Protein AF-A0A4Y9ZU10-F1 (afdb_monomer_lite)

pLDDT: mean 76.79, std 18.93, range [35.66, 97.81]

Secondary structure (DSSP, 8-state):
--------------HHHHHHHHHHHHHHHHHHTS--TT--HHHHHHHHHHHHHHHHTTSS-HHHHHHHHHHHHH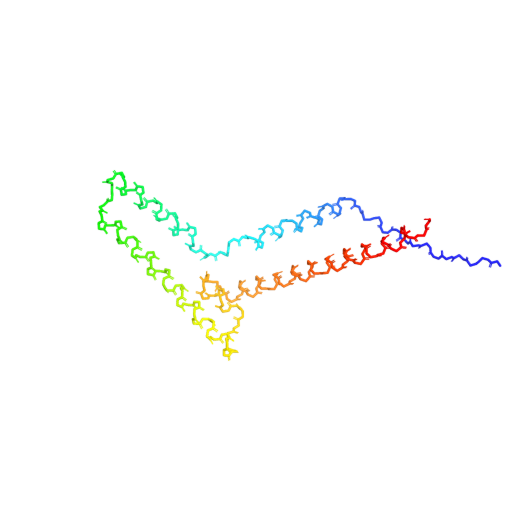HHHHHHHHHHHHHHHHHTT---HHHHHHHHH---HHHHHHHHHHHHHHHHHHHHHHHHHHHHHHHHHHHSS--

Radius of gyration: 26.53 Å; chains: 1; bounding box: 66×52×76 Å

Organism: NCBI:txid135208

Foldseek 3Di:
DDDDPDDPPPPCDPPVNVVVVVVVVVVLVVVLPDDQAQPCVVVLVVQLVVLVVCVVVVVDDPVRSVVSVVVSVVVVVVLVVLVVVQVVCVVVVNHDQLSNCCSNRVDDSVVSVVSVVSVVVVVVVVVVVVVVVVVVVVVVVVVPPPD

Sequence (147 aa):
MDNVPRQAESCVVEAEALQSAISSHHEKRASLVMFPHGDRGPERRRELRLAKEEYINGRMTHAEFYAVMDRVQAESDADHQRLLDFKAREEAGHAKPRDFFVSYYGWTEAEADEYIREGIQEYNAREANEARARTRILQNSRHTRGH

Structure (mmCIF, N/CA/C/O backbone):
data_AF-A0A4Y9ZU10-F1
#
_entry.id   AF-A0A4Y9ZU10-F1
#
loop_
_atom_site.group_PDB
_atom_site.id
_atom_site.type_symbol
_atom_site.label_atom_id
_atom_site.label_alt_id
_atom_site.label_comp_id
_atom_site.label_asym_id
_atom_site.label_entity_id
_atom_site.label_seq_id
_atom_site.pdbx_PDB_ins_code
_atom_site.Cartn_x
_atom_site.Cartn_y
_atom_site.Cartn_z
_atom_site.occupancy
_atom_site.B_iso_or_equiv
_atom_site.auth_seq_id
_atom_site.auth_comp_id
_atom_site.auth_asym_id
_atom_site.auth_atom_id
_atom_site.pdbx_PDB_model_num
ATOM 1 N N . MET A 1 1 ? 44.087 33.396 -47.981 1.00 37.59 1 MET A N 1
ATOM 2 C CA . MET A 1 1 ? 43.105 34.327 -47.407 1.00 37.59 1 MET A CA 1
ATOM 3 C C . MET A 1 1 ? 41.943 33.506 -46.887 1.00 37.59 1 MET A C 1
ATOM 5 O O . MET A 1 1 ? 41.314 32.795 -47.655 1.00 37.59 1 MET A O 1
ATOM 9 N N . ASP A 1 2 ? 41.829 33.531 -45.563 1.00 35.66 2 ASP A N 1
ATOM 10 C CA . ASP A 1 2 ? 40.628 33.459 -44.726 1.00 35.66 2 ASP A CA 1
ATOM 11 C C . ASP A 1 2 ? 39.725 32.218 -44.786 1.00 35.66 2 ASP A C 1
ATOM 13 O O . ASP A 1 2 ? 38.659 32.193 -45.391 1.00 35.66 2 ASP A O 1
ATOM 17 N N . ASN A 1 3 ? 40.139 31.210 -44.010 1.00 36.72 3 ASN A N 1
ATOM 18 C CA . ASN A 1 3 ? 39.245 30.254 -43.358 1.00 36.72 3 ASN A CA 1
ATOM 19 C C . ASN A 1 3 ? 38.658 30.924 -42.102 1.00 36.72 3 ASN A C 1
ATOM 21 O O . ASN A 1 3 ? 39.373 31.102 -41.117 1.00 36.72 3 ASN A O 1
ATOM 25 N N . VAL A 1 4 ? 37.373 31.278 -42.116 1.00 38.47 4 VAL A N 1
ATOM 26 C CA . VAL A 1 4 ? 36.636 31.679 -40.906 1.00 38.47 4 VAL A CA 1
ATOM 27 C C . VAL A 1 4 ? 35.929 30.439 -40.352 1.00 38.47 4 VAL A C 1
ATOM 29 O O . VAL A 1 4 ? 35.011 29.938 -41.005 1.00 38.47 4 VAL A O 1
ATOM 32 N N . PRO A 1 5 ? 36.302 29.903 -39.175 1.00 43.06 5 PRO A N 1
ATOM 33 C CA . PRO A 1 5 ? 35.510 28.858 -38.554 1.00 43.06 5 PRO A CA 1
ATOM 34 C C . PRO A 1 5 ? 34.252 29.470 -37.928 1.00 43.06 5 PRO A C 1
ATOM 36 O O . PRO A 1 5 ? 3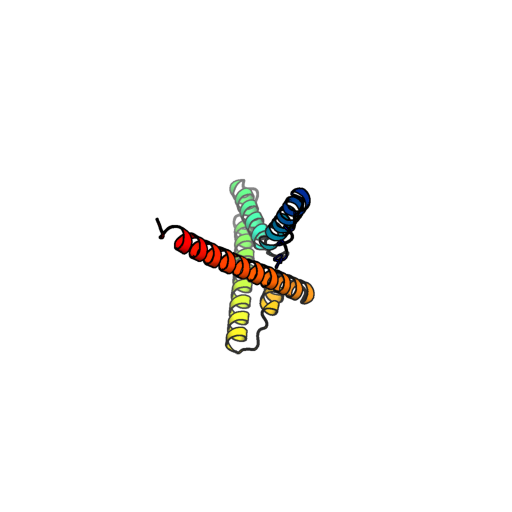4.314 30.419 -37.146 1.00 43.06 5 PRO A O 1
ATOM 39 N N . ARG A 1 6 ? 33.111 28.893 -38.319 1.00 41.62 6 ARG A N 1
ATOM 40 C CA . ARG A 1 6 ? 31.756 29.085 -37.785 1.00 41.62 6 ARG A CA 1
ATOM 41 C C . ARG A 1 6 ? 31.795 29.295 -36.268 1.00 41.62 6 ARG A C 1
ATOM 43 O O . ARG A 1 6 ? 32.173 28.388 -35.528 1.00 41.62 6 ARG A O 1
ATOM 50 N N . GLN A 1 7 ? 31.391 30.485 -35.829 1.00 41.69 7 GLN A N 1
ATOM 51 C CA . GLN A 1 7 ? 31.109 30.762 -34.426 1.00 41.69 7 GLN A CA 1
ATOM 52 C C . GLN A 1 7 ? 30.085 29.737 -33.934 1.00 41.69 7 GLN A C 1
ATOM 54 O O . GLN A 1 7 ? 29.048 29.533 -34.565 1.00 41.69 7 GLN A O 1
ATOM 59 N N . ALA A 1 8 ? 30.404 29.066 -32.830 1.00 43.56 8 ALA A N 1
ATOM 60 C CA . ALA A 1 8 ? 29.415 28.331 -32.068 1.00 43.56 8 ALA A CA 1
ATOM 61 C C . ALA A 1 8 ? 28.375 29.354 -31.605 1.00 43.56 8 ALA A C 1
ATOM 63 O O . ALA A 1 8 ? 28.675 30.196 -30.760 1.00 43.56 8 ALA A O 1
ATOM 64 N N . GLU A 1 9 ? 27.191 29.321 -32.215 1.00 42.09 9 GLU A N 1
ATOM 65 C CA . GLU A 1 9 ? 26.034 30.077 -31.753 1.00 42.09 9 GLU A CA 1
ATOM 66 C C . GLU A 1 9 ? 25.815 29.715 -30.284 1.00 42.09 9 GLU A C 1
ATOM 68 O O . GLU A 1 9 ? 25.407 28.604 -29.939 1.00 42.09 9 GLU A O 1
ATOM 73 N N . SER A 1 10 ? 26.168 30.640 -29.393 1.00 46.56 10 SER A N 1
ATOM 74 C CA . SER A 1 10 ? 25.812 30.535 -27.993 1.00 46.56 10 SER A CA 1
ATOM 75 C C . SER A 1 10 ? 24.293 30.595 -27.933 1.00 46.56 10 SER A C 1
ATOM 77 O O . SER A 1 10 ? 23.704 31.657 -28.137 1.00 46.56 10 SER A O 1
ATOM 79 N N . CYS A 1 11 ? 23.649 29.457 -27.692 1.00 43.09 11 CYS A N 1
ATOM 80 C CA . CYS A 1 11 ? 22.238 29.431 -27.351 1.00 43.09 11 CYS A CA 1
ATOM 81 C C . CYS A 1 11 ? 22.092 30.157 -26.004 1.00 43.09 11 CYS A C 1
ATOM 83 O O . CYS A 1 11 ? 22.348 29.582 -24.945 1.00 43.09 11 CYS A O 1
ATOM 85 N N . VAL A 1 12 ? 21.783 31.457 -26.054 1.00 49.62 12 VAL A N 1
ATOM 86 C CA . VAL A 1 12 ? 21.417 32.248 -24.879 1.00 49.62 12 VAL A CA 1
ATOM 87 C C . VAL A 1 12 ? 20.021 31.787 -24.497 1.00 49.62 12 VAL A C 1
ATOM 89 O O . VAL A 1 12 ? 19.022 32.289 -25.000 1.00 49.62 12 VAL A O 1
ATOM 92 N N . VAL A 1 13 ? 19.952 30.749 -23.669 1.00 53.00 13 VAL A N 1
ATOM 93 C CA . VAL A 1 13 ? 18.689 30.345 -23.062 1.00 53.00 13 VAL A CA 1
ATOM 94 C C . VAL A 1 13 ? 18.349 31.415 -22.032 1.00 53.00 13 VAL A C 1
ATOM 96 O O . VAL A 1 13 ? 19.116 31.624 -21.090 1.00 53.00 13 VAL A O 1
ATOM 99 N N . GLU A 1 14 ? 17.239 32.123 -22.235 1.00 60.91 14 GLU A N 1
ATOM 100 C CA . GLU A 1 14 ? 16.772 33.141 -21.295 1.00 60.91 14 GLU A CA 1
ATOM 101 C C . GLU A 1 14 ? 16.638 32.536 -19.893 1.00 60.91 14 GLU A C 1
ATOM 103 O O . GLU A 1 14 ? 16.089 31.445 -19.708 1.00 60.91 14 GLU A O 1
ATOM 108 N N . ALA A 1 15 ? 17.171 33.239 -18.892 1.00 58.81 15 ALA A N 1
ATOM 109 C CA . ALA A 1 15 ? 17.204 32.762 -17.511 1.00 58.81 15 ALA A CA 1
ATOM 110 C C . ALA A 1 15 ? 15.799 32.422 -16.978 1.00 58.81 15 ALA A C 1
ATOM 112 O O . ALA A 1 15 ? 15.646 31.470 -16.212 1.00 58.81 15 ALA A O 1
ATOM 113 N N . GLU A 1 16 ? 14.775 33.138 -17.448 1.00 62.66 16 GLU A N 1
ATOM 114 C CA . GLU A 1 16 ? 13.367 32.895 -17.125 1.00 62.66 16 GLU A CA 1
ATOM 115 C C . GLU A 1 16 ? 12.853 31.570 -17.710 1.00 62.66 16 GLU A C 1
ATOM 117 O O . GLU A 1 16 ? 12.155 30.824 -17.022 1.00 62.66 16 GLU A O 1
ATOM 122 N N . ALA A 1 17 ? 13.267 31.207 -18.929 1.00 62.47 17 ALA A N 1
ATOM 123 C CA . ALA A 1 17 ? 12.930 29.920 -19.538 1.00 62.47 17 ALA A CA 1
ATOM 124 C C . ALA A 1 17 ? 13.595 28.749 -18.792 1.00 62.47 17 ALA A C 1
ATOM 126 O O . ALA A 1 17 ? 12.974 27.703 -18.593 1.00 62.47 17 ALA A O 1
ATOM 127 N N . LEU A 1 18 ? 14.829 28.938 -18.308 1.00 59.22 18 LEU A N 1
ATOM 128 C CA . LEU A 1 18 ? 15.506 27.959 -17.449 1.00 59.22 18 LEU A CA 1
ATOM 129 C C . LEU A 1 18 ? 14.822 27.825 -16.087 1.00 59.22 18 LEU A C 1
ATOM 131 O O . LEU A 1 18 ? 14.585 26.706 -15.641 1.00 59.22 18 LEU A O 1
ATOM 135 N N . GLN A 1 19 ? 14.471 28.932 -15.429 1.00 59.09 19 GLN A N 1
ATOM 136 C CA . GLN A 1 19 ? 13.773 28.895 -14.141 1.00 59.09 19 GLN A CA 1
ATOM 137 C C . GLN A 1 19 ? 12.373 28.289 -14.254 1.00 59.09 19 GLN A C 1
ATOM 139 O O . GLN A 1 19 ? 12.002 27.488 -13.400 1.00 59.09 19 GLN A O 1
ATOM 144 N N . SER A 1 20 ? 11.626 28.590 -15.317 1.00 59.59 20 SER A N 1
ATOM 145 C CA . SER A 1 20 ? 10.315 27.988 -15.580 1.00 59.59 20 SER A CA 1
ATOM 146 C C . SER A 1 20 ? 10.421 26.479 -15.841 1.00 59.59 20 SER A C 1
ATOM 148 O O . SER A 1 20 ? 9.671 25.686 -15.265 1.00 59.59 20 SER A O 1
ATOM 150 N N . ALA A 1 21 ? 11.414 26.045 -16.625 1.00 59.44 21 ALA A N 1
ATOM 151 C CA . ALA A 1 21 ? 11.684 24.626 -16.848 1.00 59.44 21 ALA A CA 1
ATOM 152 C C . ALA A 1 21 ? 12.106 23.904 -15.554 1.00 59.44 21 ALA A C 1
ATOM 154 O O . ALA A 1 21 ? 11.651 22.795 -15.289 1.00 59.44 21 ALA A O 1
ATOM 155 N N . ILE A 1 22 ? 12.931 24.536 -14.714 1.00 61.16 22 ILE A N 1
ATOM 156 C CA . ILE A 1 22 ? 13.340 23.988 -13.411 1.00 61.16 22 ILE A CA 1
ATOM 157 C C . ILE A 1 22 ? 12.143 23.902 -12.454 1.00 61.16 22 ILE A C 1
ATOM 159 O O . ILE A 1 22 ? 11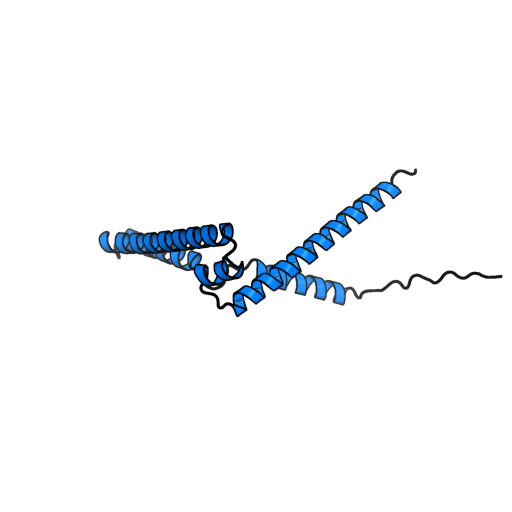.972 22.888 -11.780 1.00 61.16 22 ILE A O 1
ATOM 163 N N . SER A 1 23 ? 11.302 24.935 -12.409 1.00 57.09 23 SER A N 1
ATOM 164 C CA . SER A 1 23 ? 10.136 25.000 -11.524 1.00 57.09 23 SER A CA 1
ATOM 165 C C . SER A 1 23 ? 9.071 23.970 -11.918 1.00 57.09 23 SER A C 1
ATOM 167 O O . SER A 1 23 ? 8.661 23.167 -11.083 1.00 57.09 23 SER A O 1
ATOM 169 N N . SER A 1 24 ? 8.738 23.876 -13.209 1.00 56.44 24 SER A N 1
ATOM 170 C CA . SER A 1 24 ? 7.818 22.853 -13.730 1.00 56.44 24 SER A CA 1
ATOM 171 C C . SER A 1 24 ? 8.349 21.424 -13.554 1.00 56.44 24 SER A C 1
ATOM 173 O O . SER A 1 24 ? 7.579 20.503 -13.275 1.00 56.44 24 SER A O 1
ATOM 175 N N . HIS A 1 25 ? 9.666 21.216 -13.648 1.00 56.28 25 HIS A N 1
ATOM 176 C CA . HIS A 1 25 ? 10.286 19.919 -13.363 1.00 56.28 25 HIS A CA 1
ATOM 177 C C . HIS A 1 25 ? 10.284 19.585 -11.858 1.00 56.28 25 HIS A C 1
ATOM 179 O O . HIS A 1 25 ? 10.248 18.407 -11.495 1.00 56.28 25 HIS A O 1
ATOM 185 N N . HIS A 1 26 ? 10.306 20.588 -10.974 1.00 51.75 26 HIS A N 1
ATOM 186 C CA . HIS A 1 26 ? 10.170 20.399 -9.528 1.00 51.75 26 HIS A CA 1
ATOM 187 C C . HIS A 1 26 ? 8.727 20.108 -9.098 1.00 51.75 26 HIS A C 1
ATOM 189 O O . HIS A 1 26 ? 8.531 19.210 -8.281 1.00 51.75 26 HIS A O 1
ATOM 195 N N . GLU A 1 27 ? 7.728 20.784 -9.671 1.00 52.94 27 GLU A N 1
ATOM 196 C CA . GLU A 1 27 ? 6.309 20.484 -9.418 1.00 52.94 27 GLU A CA 1
ATOM 197 C C . GLU A 1 27 ? 5.942 19.060 -9.851 1.00 52.94 27 GLU A C 1
ATOM 199 O O . GLU A 1 27 ? 5.354 18.312 -9.071 1.00 52.94 27 GLU A O 1
ATOM 204 N N . LYS A 1 28 ? 6.382 18.628 -11.041 1.00 49.94 28 LYS A N 1
ATOM 205 C CA . LYS A 1 28 ? 6.179 17.244 -11.511 1.00 49.94 28 LYS A CA 1
ATOM 206 C C . LYS A 1 28 ? 6.911 16.199 -10.664 1.00 49.94 28 LYS A C 1
ATOM 208 O O . LYS A 1 28 ? 6.451 15.074 -10.520 1.00 49.94 28 LYS A O 1
ATOM 213 N N . ARG A 1 29 ? 8.049 16.556 -10.063 1.00 48.12 29 ARG A N 1
ATOM 214 C CA . ARG A 1 29 ? 8.754 15.672 -9.120 1.00 48.12 29 ARG A CA 1
ATOM 215 C C . ARG A 1 29 ? 8.027 15.524 -7.792 1.00 48.12 29 ARG A C 1
ATOM 217 O O . ARG A 1 29 ? 8.063 14.452 -7.196 1.00 48.12 29 ARG A O 1
ATOM 224 N N . ALA A 1 30 ? 7.385 16.590 -7.322 1.00 48.47 30 ALA A N 1
ATOM 225 C CA . ALA A 1 30 ? 6.595 16.544 -6.100 1.00 48.47 30 ALA A CA 1
ATOM 226 C C . ALA A 1 30 ? 5.365 15.632 -6.256 1.00 48.47 30 ALA A C 1
ATOM 228 O O . ALA A 1 30 ? 4.996 14.962 -5.294 1.00 48.47 30 ALA A O 1
ATOM 229 N N . SER A 1 31 ? 4.781 15.539 -7.460 1.00 48.66 31 SER A N 1
ATOM 230 C CA . SER A 1 31 ? 3.643 14.649 -7.723 1.00 48.66 31 SER A CA 1
ATOM 231 C C . SER A 1 31 ? 4.018 13.162 -7.780 1.00 48.66 31 SER A C 1
ATOM 233 O O . SER A 1 31 ? 3.226 12.334 -7.345 1.00 48.66 31 SER A O 1
ATOM 235 N N . LEU A 1 32 ? 5.225 12.800 -8.231 1.00 48.72 32 LEU A N 1
ATOM 236 C CA . LEU A 1 32 ? 5.687 11.398 -8.284 1.00 48.72 32 LEU A CA 1
ATOM 237 C C . LEU A 1 32 ? 6.067 10.806 -6.913 1.00 48.72 32 LEU A C 1
ATOM 239 O O . LEU A 1 32 ? 6.070 9.586 -6.750 1.00 48.72 32 LEU A O 1
ATOM 243 N N . VAL A 1 33 ? 6.333 11.658 -5.914 1.00 47.75 33 VAL A N 1
ATOM 244 C CA . VAL A 1 33 ? 6.529 11.274 -4.498 1.00 47.75 33 VAL A CA 1
ATOM 245 C C . VAL A 1 33 ? 5.198 11.272 -3.723 1.00 47.75 33 VAL A C 1
ATOM 247 O O . VAL A 1 33 ? 5.178 11.021 -2.517 1.00 47.75 33 VAL A O 1
ATOM 250 N N . MET A 1 34 ? 4.060 11.537 -4.377 1.00 54.66 34 MET A N 1
ATOM 251 C CA . MET A 1 34 ? 2.769 11.430 -3.704 1.00 54.66 34 MET A CA 1
ATOM 252 C C . MET A 1 34 ? 2.428 9.969 -3.441 1.00 54.66 34 MET A C 1
ATOM 254 O O . MET A 1 34 ? 2.562 9.110 -4.311 1.00 54.66 34 MET A O 1
ATOM 258 N N . PHE A 1 35 ? 1.969 9.706 -2.216 1.00 56.16 35 PHE A N 1
ATOM 259 C CA . PHE A 1 35 ? 1.319 8.452 -1.862 1.00 56.16 35 PHE A CA 1
ATOM 260 C C . PHE A 1 35 ? 0.315 8.091 -2.964 1.00 56.16 35 PHE A C 1
ATOM 262 O O . PHE A 1 35 ? -0.489 8.957 -3.329 1.00 56.16 35 PHE A O 1
ATOM 269 N N . PRO A 1 36 ? 0.365 6.862 -3.508 1.00 66.81 36 PRO A N 1
ATOM 270 C CA . PRO A 1 36 ? -0.580 6.426 -4.522 1.00 66.81 36 PRO A CA 1
ATOM 271 C C . PRO A 1 36 ? -2.003 6.740 -4.066 1.00 66.81 36 PRO A C 1
ATOM 273 O O . PRO A 1 36 ? -2.364 6.441 -2.925 1.00 66.81 36 PRO A O 1
ATOM 276 N N . HIS A 1 37 ? -2.815 7.369 -4.918 1.00 64.38 37 HIS A N 1
ATOM 277 C CA . HIS A 1 37 ? -4.218 7.588 -4.574 1.00 64.38 37 HIS A CA 1
ATOM 278 C C . HIS A 1 37 ? -4.870 6.228 -4.267 1.00 64.38 37 HIS A C 1
ATOM 280 O O . HIS A 1 37 ? -4.612 5.264 -4.969 1.00 64.38 37 HIS A O 1
ATOM 286 N N . GLY A 1 38 ? -5.634 6.091 -3.186 1.00 72.38 38 GLY A N 1
ATOM 287 C CA . GLY A 1 38 ? -6.127 4.774 -2.753 1.00 72.38 38 GLY A CA 1
ATOM 288 C C . GLY A 1 38 ? -5.178 3.983 -1.842 1.00 72.38 38 GLY A C 1
ATOM 289 O O . GLY A 1 38 ? -5.570 2.916 -1.364 1.00 72.38 38 GLY A O 1
ATOM 290 N N . ASP A 1 39 ? -3.986 4.503 -1.511 1.00 79.50 39 ASP A N 1
ATOM 291 C CA . ASP A 1 39 ? -3.245 4.037 -0.334 1.00 79.50 39 ASP A CA 1
ATOM 292 C C . ASP A 1 39 ? -4.101 4.258 0.914 1.00 79.50 39 ASP A C 1
ATOM 294 O O . ASP A 1 39 ? -4.335 5.391 1.315 1.00 79.50 39 ASP A O 1
ATOM 298 N N . ARG A 1 40 ? -4.549 3.160 1.530 1.00 80.94 40 ARG A N 1
ATOM 299 C CA . ARG A 1 40 ? -5.350 3.185 2.763 1.00 80.94 40 ARG A CA 1
ATOM 300 C C . ARG A 1 40 ? -4.507 3.297 4.033 1.00 80.94 40 ARG A C 1
ATOM 302 O O . ARG A 1 40 ? -5.035 3.212 5.143 1.00 80.94 40 ARG A O 1
ATOM 309 N N . GLY A 1 41 ? -3.181 3.355 3.918 1.00 84.00 41 GLY A N 1
ATOM 310 C CA . GLY A 1 41 ? -2.264 3.448 5.052 1.00 84.00 41 GLY A CA 1
ATOM 311 C C . GLY A 1 41 ? -2.523 4.671 5.944 1.00 84.00 41 GLY A C 1
ATOM 312 O O . GLY A 1 41 ? -2.628 4.511 7.166 1.00 84.00 41 GLY A O 1
ATOM 313 N N . PRO A 1 42 ? -2.636 5.895 5.392 1.00 85.88 42 PRO A N 1
ATOM 314 C CA . PRO A 1 42 ? -2.963 7.095 6.159 1.00 85.88 42 PRO A CA 1
ATOM 315 C C . PRO A 1 42 ? -4.306 7.008 6.897 1.00 85.88 42 PRO A C 1
ATOM 317 O O . PRO A 1 42 ? -4.371 7.366 8.077 1.00 85.88 42 PRO A O 1
ATOM 320 N N . GLU A 1 43 ? -5.351 6.501 6.247 1.00 86.81 43 GLU A N 1
ATOM 321 C CA . GLU A 1 43 ? -6.693 6.337 6.812 1.00 86.81 43 GLU A CA 1
ATOM 322 C C . GLU A 1 43 ? -6.672 5.331 7.960 1.00 86.81 43 GLU A C 1
ATOM 324 O O . GLU A 1 43 ? -7.143 5.653 9.051 1.00 86.81 43 GLU A O 1
ATOM 329 N N . ARG A 1 44 ? -6.035 4.168 7.766 1.00 86.81 44 ARG A N 1
ATOM 330 C CA . ARG A 1 44 ? -5.877 3.141 8.809 1.00 86.81 44 ARG A CA 1
ATOM 331 C C . ARG A 1 44 ? -5.111 3.671 10.020 1.00 86.81 44 ARG A C 1
ATOM 333 O O . ARG A 1 44 ? -5.534 3.483 11.160 1.00 86.81 44 ARG A O 1
ATOM 340 N N . ARG A 1 45 ? -4.018 4.415 9.803 1.00 90.19 45 ARG A N 1
ATOM 341 C CA . ARG A 1 45 ? -3.280 5.077 10.899 1.00 90.19 45 ARG A CA 1
ATOM 342 C C . ARG A 1 45 ? -4.147 6.089 11.643 1.00 90.19 45 ARG A C 1
ATOM 344 O O . ARG A 1 45 ? -4.077 6.175 12.870 1.00 90.19 45 ARG A O 1
ATOM 351 N N . ARG A 1 46 ? -4.951 6.871 10.917 1.00 92.19 46 ARG A N 1
ATOM 352 C CA . ARG A 1 46 ? -5.879 7.838 11.514 1.00 92.19 46 ARG A CA 1
ATOM 353 C C . ARG A 1 46 ? -6.944 7.129 12.347 1.00 92.19 46 ARG A C 1
ATOM 355 O O . ARG A 1 46 ? -7.218 7.581 13.454 1.00 92.19 46 ARG A O 1
ATOM 362 N N . GLU A 1 47 ? -7.509 6.045 11.835 1.00 93.06 47 GLU A N 1
ATOM 363 C CA . GLU A 1 47 ? -8.529 5.246 12.508 1.00 93.06 47 GLU A CA 1
ATOM 364 C C . GLU A 1 47 ? -8.011 4.632 13.812 1.00 93.06 47 GLU A C 1
ATOM 366 O O . GLU A 1 47 ? -8.615 4.846 14.860 1.00 93.06 47 GLU A O 1
ATOM 371 N N . LEU A 1 48 ? -6.849 3.972 13.779 1.00 94.19 48 LEU A N 1
ATOM 372 C CA . LEU A 1 48 ? -6.221 3.407 14.976 1.00 94.19 48 LEU A CA 1
ATOM 373 C C . LEU A 1 48 ? -5.932 4.472 16.037 1.00 94.19 48 LEU A C 1
ATOM 375 O O . LEU A 1 48 ? -6.137 4.244 17.230 1.00 94.19 48 LEU A O 1
ATOM 379 N N . ARG A 1 49 ? -5.466 5.655 15.614 1.00 96.25 49 ARG A N 1
ATOM 380 C CA . ARG A 1 49 ? -5.225 6.776 16.529 1.00 96.25 49 ARG A CA 1
ATOM 381 C C . ARG A 1 49 ? -6.520 7.241 17.193 1.00 96.25 49 ARG A C 1
ATOM 383 O O . ARG A 1 49 ? -6.531 7.400 18.409 1.00 96.25 49 ARG A O 1
ATOM 390 N N . LEU A 1 50 ? -7.591 7.418 16.420 1.00 95.75 50 LEU A N 1
ATOM 391 C CA . LEU A 1 50 ? -8.894 7.817 16.956 1.00 95.75 50 LEU A CA 1
ATOM 392 C C . LEU A 1 50 ? -9.456 6.757 17.906 1.00 95.75 50 LEU A C 1
ATOM 394 O O . LEU A 1 50 ? -9.866 7.095 19.008 1.00 95.75 50 LEU A O 1
ATOM 398 N N . ALA A 1 51 ? -9.408 5.477 17.534 1.00 95.44 51 ALA A N 1
ATOM 399 C CA . ALA A 1 51 ? -9.872 4.391 18.394 1.00 95.44 51 ALA A CA 1
ATOM 400 C C . ALA A 1 51 ? -9.098 4.343 19.719 1.00 95.44 51 ALA A C 1
ATOM 402 O O . ALA A 1 51 ? -9.691 4.209 20.788 1.00 95.44 51 ALA A O 1
ATOM 403 N N . LYS A 1 52 ? -7.775 4.541 19.670 1.00 96.75 52 LYS A N 1
ATOM 404 C CA . LYS A 1 52 ? -6.940 4.649 20.871 1.00 96.75 52 LYS A CA 1
ATOM 405 C C . LYS A 1 52 ? -7.356 5.833 21.747 1.00 96.75 52 LYS A C 1
ATOM 407 O O . LYS A 1 52 ? -7.440 5.683 22.963 1.00 96.75 52 LYS A O 1
ATOM 412 N N . GLU A 1 53 ? -7.587 7.003 21.156 1.00 97.81 53 GLU A N 1
ATOM 413 C CA . GLU A 1 53 ? -8.019 8.200 21.885 1.00 97.81 53 GLU A CA 1
ATOM 414 C C . GLU A 1 53 ? -9.399 8.007 22.528 1.00 97.81 53 GLU A C 1
ATOM 416 O O . GLU A 1 53 ? -9.577 8.331 23.701 1.00 97.81 53 GLU A O 1
ATOM 421 N N . GLU A 1 54 ? -10.365 7.440 21.807 1.00 97.50 54 GLU A N 1
ATOM 422 C CA . GLU A 1 54 ? -11.702 7.147 22.336 1.00 97.50 54 GLU A CA 1
ATOM 423 C C . GLU A 1 54 ? -11.657 6.113 23.471 1.00 97.50 54 GLU A C 1
ATOM 425 O O . GLU A 1 54 ? -12.332 6.290 24.489 1.00 97.50 54 GLU A O 1
ATOM 430 N N . TYR A 1 55 ? -10.808 5.088 23.350 1.00 96.75 55 TYR A N 1
ATOM 431 C CA . TYR A 1 55 ? -10.603 4.084 24.395 1.00 96.75 55 TYR A CA 1
ATOM 432 C C . TYR A 1 55 ? -9.976 4.686 25.661 1.00 96.75 55 TYR A C 1
ATOM 434 O O . TYR A 1 55 ? -10.491 4.492 26.760 1.00 96.75 55 TYR A O 1
ATOM 442 N N . ILE A 1 56 ? -8.906 5.481 25.520 1.00 96.88 56 ILE A N 1
ATOM 443 C CA . ILE A 1 56 ? -8.246 6.154 26.655 1.00 96.88 56 ILE A CA 1
ATOM 444 C C . ILE A 1 56 ? -9.207 7.110 27.371 1.00 96.88 56 ILE A C 1
ATOM 446 O O . ILE A 1 56 ? -9.181 7.210 28.595 1.00 96.88 56 ILE A O 1
ATOM 450 N N . ASN A 1 57 ? -10.070 7.794 26.619 1.00 97.31 57 ASN A N 1
ATOM 451 C CA . ASN A 1 57 ? -11.057 8.716 27.175 1.00 97.31 57 ASN A CA 1
ATOM 452 C C . ASN A 1 57 ? -12.317 8.016 27.722 1.00 97.31 57 ASN A C 1
ATOM 454 O O . ASN A 1 57 ? -13.250 8.702 28.140 1.00 97.31 57 ASN A O 1
ATOM 458 N N . GLY A 1 58 ? -12.377 6.679 27.698 1.00 96.38 58 GLY A N 1
ATOM 459 C CA . GLY A 1 58 ? -13.518 5.900 28.187 1.00 96.38 58 GLY A CA 1
ATOM 460 C C . GLY A 1 58 ? -14.795 6.042 27.352 1.00 96.38 58 GLY A C 1
ATOM 461 O O . GLY A 1 58 ? -15.868 5.669 27.818 1.00 96.38 58 GLY A O 1
ATOM 462 N N . ARG A 1 59 ? -14.698 6.592 26.134 1.00 97.50 59 ARG A N 1
ATOM 463 C CA . ARG A 1 59 ? -15.818 6.752 25.188 1.00 97.50 59 ARG A CA 1
ATOM 464 C C . ARG A 1 59 ? -16.013 5.540 24.276 1.00 97.50 59 ARG A C 1
ATOM 466 O O . ARG A 1 59 ? -17.027 5.448 23.595 1.00 97.50 59 ARG A O 1
ATOM 473 N N . MET A 1 60 ? -15.055 4.618 24.288 1.00 97.38 60 MET A N 1
ATOM 474 C CA . MET A 1 60 ? -15.085 3.344 23.580 1.00 97.38 60 MET A CA 1
ATOM 475 C C . MET A 1 60 ? -14.800 2.217 24.569 1.00 97.38 60 MET A C 1
ATOM 477 O O . MET A 1 60 ? -13.897 2.312 25.404 1.00 97.38 60 MET A O 1
ATOM 481 N N . THR A 1 61 ? -15.569 1.139 24.480 1.00 97.75 61 THR A N 1
ATOM 482 C CA . THR A 1 61 ? -15.364 -0.066 25.283 1.00 97.75 61 THR A CA 1
ATOM 483 C C . THR A 1 61 ? -14.144 -0.851 24.804 1.00 97.75 61 THR A C 1
ATOM 485 O O . THR A 1 61 ? -13.667 -0.709 23.679 1.00 97.75 61 THR A O 1
ATOM 488 N N . HIS A 1 62 ? -13.648 -1.748 25.656 1.00 96.81 62 HIS A N 1
ATOM 489 C CA . HIS A 1 62 ? -12.550 -2.642 25.289 1.00 96.81 62 HIS A CA 1
ATOM 490 C C . HIS A 1 62 ? -12.888 -3.520 24.074 1.00 96.81 62 HIS A C 1
ATOM 492 O O . HIS A 1 62 ? -12.059 -3.683 23.186 1.00 96.81 62 HIS A O 1
ATOM 498 N N . ALA A 1 63 ? -14.117 -4.043 24.008 1.00 97.62 63 ALA A N 1
ATOM 499 C CA . ALA A 1 63 ? -14.565 -4.883 22.900 1.00 97.62 63 ALA A CA 1
ATOM 500 C C . ALA A 1 63 ? -14.613 -4.112 21.571 1.00 97.62 63 ALA A C 1
ATOM 502 O O . ALA A 1 63 ? -14.165 -4.626 20.551 1.00 97.62 63 ALA A O 1
ATOM 503 N N . GLU A 1 64 ? -15.099 -2.868 21.582 1.00 97.12 64 GLU A N 1
ATOM 504 C CA . GLU A 1 64 ? -15.120 -2.010 20.388 1.00 97.12 64 GLU A CA 1
ATOM 505 C C . GLU A 1 64 ? -13.708 -1.657 19.914 1.00 97.12 64 GLU A C 1
ATOM 507 O O . GLU A 1 64 ? -13.434 -1.696 18.716 1.00 97.12 64 GLU A O 1
ATOM 512 N N . PHE A 1 65 ? -12.793 -1.371 20.844 1.00 96.62 65 PHE A N 1
ATOM 513 C CA . PHE A 1 65 ? -11.399 -1.099 20.503 1.00 96.62 65 PHE A CA 1
ATOM 514 C C . PHE A 1 65 ? -10.729 -2.311 19.840 1.00 96.62 65 PHE A C 1
ATOM 516 O O . PHE A 1 65 ? -10.088 -2.166 18.799 1.00 96.62 65 PHE A O 1
ATOM 523 N N . TYR A 1 66 ? -10.918 -3.513 20.392 1.00 96.44 66 TYR A N 1
ATOM 524 C CA . TYR A 1 66 ? -10.395 -4.741 19.784 1.00 96.44 66 TYR A CA 1
ATOM 525 C C . TYR A 1 66 ? -11.035 -5.043 18.431 1.00 96.44 66 TYR A C 1
ATOM 527 O O . TYR A 1 66 ? -10.321 -5.407 17.507 1.00 96.44 66 TYR A O 1
ATOM 535 N N . ALA A 1 67 ? -12.336 -4.801 18.261 1.00 96.62 67 ALA A N 1
ATOM 536 C CA . ALA A 1 67 ? -12.986 -4.968 16.963 1.00 96.62 67 ALA A CA 1
ATOM 537 C C . ALA A 1 67 ? -12.366 -4.064 15.878 1.00 96.62 67 ALA A C 1
ATOM 539 O O . ALA A 1 67 ? -12.210 -4.488 14.732 1.00 96.62 67 ALA A O 1
ATOM 540 N N . VAL A 1 68 ? -11.969 -2.834 16.230 1.00 95.50 68 VAL A N 1
ATOM 541 C CA . VAL A 1 68 ? -11.221 -1.949 15.320 1.00 95.50 68 VAL A CA 1
ATOM 542 C C . VAL A 1 68 ? -9.840 -2.526 15.000 1.00 95.50 68 VAL A C 1
ATOM 544 O O . VAL A 1 68 ? -9.458 -2.574 13.831 1.00 95.50 68 VAL A O 1
ATOM 547 N N . MET A 1 69 ? -9.103 -2.989 16.013 1.00 94.62 69 MET A N 1
ATOM 548 C CA . MET A 1 69 ? -7.785 -3.608 15.826 1.00 94.62 69 MET A CA 1
ATOM 549 C C . MET A 1 69 ? -7.858 -4.835 14.907 1.00 94.62 69 MET A C 1
ATOM 551 O O . MET A 1 69 ? -7.084 -4.927 13.955 1.00 94.62 69 MET A O 1
ATOM 555 N N . ASP A 1 70 ? -8.819 -5.727 15.146 1.00 96.12 70 ASP A N 1
ATOM 556 C CA . ASP A 1 70 ? -9.028 -6.947 14.365 1.00 96.12 70 ASP A CA 1
ATOM 557 C C . ASP A 1 70 ? 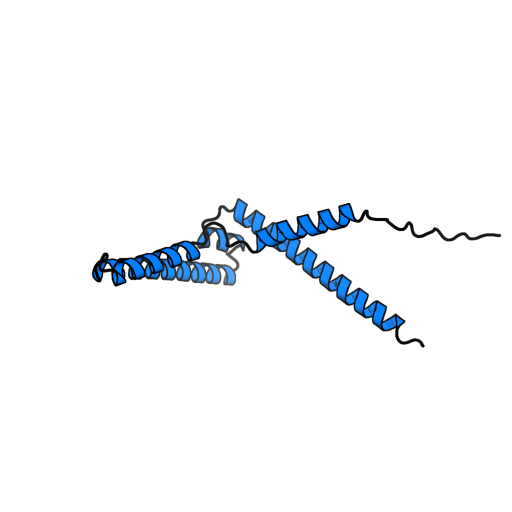-9.386 -6.626 12.913 1.00 96.12 70 ASP A C 1
ATOM 559 O O . ASP A 1 70 ? -8.859 -7.250 11.992 1.00 96.12 70 ASP A O 1
ATOM 563 N N . ARG A 1 71 ? -10.225 -5.606 12.680 1.00 94.69 71 ARG A N 1
ATOM 564 C CA . ARG A 1 71 ? -10.536 -5.144 11.321 1.00 94.69 71 ARG A CA 1
ATOM 565 C C . ARG A 1 71 ? -9.282 -4.670 10.591 1.00 94.69 71 ARG A C 1
ATOM 567 O O . ARG A 1 71 ? -9.055 -5.069 9.451 1.00 94.69 71 ARG A O 1
ATOM 574 N N . VAL A 1 72 ? -8.471 -3.827 11.231 1.00 92.44 72 VAL A N 1
ATOM 575 C CA . VAL A 1 72 ? -7.248 -3.300 10.610 1.00 92.44 72 VAL A CA 1
ATOM 576 C C . VAL A 1 72 ? -6.239 -4.419 10.344 1.00 92.44 72 VAL A C 1
ATOM 578 O O . VAL A 1 72 ? -5.601 -4.422 9.290 1.00 92.44 72 VAL A O 1
ATOM 581 N N . GLN A 1 73 ? -6.125 -5.390 11.254 1.00 92.88 73 GLN A N 1
ATOM 582 C CA . GLN A 1 73 ? -5.273 -6.561 11.063 1.00 92.88 73 GLN A CA 1
ATOM 583 C C . GLN A 1 73 ? -5.749 -7.413 9.881 1.00 92.88 73 GLN A C 1
ATOM 585 O O . GLN A 1 73 ? -4.950 -7.719 9.002 1.00 92.88 73 GLN A O 1
ATOM 590 N N . ALA A 1 74 ? -7.046 -7.720 9.800 1.00 94.12 74 ALA A N 1
ATOM 591 C CA . ALA A 1 74 ? -7.612 -8.501 8.701 1.00 94.12 74 ALA A CA 1
ATOM 592 C C . ALA A 1 74 ? -7.390 -7.830 7.333 1.00 94.12 74 ALA A C 1
ATOM 594 O O . ALA A 1 74 ? -7.067 -8.499 6.352 1.00 94.12 74 ALA A O 1
ATOM 595 N N . GLU A 1 75 ? -7.510 -6.502 7.258 1.00 90.31 75 GLU A N 1
ATOM 596 C CA . GLU A 1 75 ? -7.176 -5.754 6.042 1.00 90.31 75 GLU A CA 1
ATOM 597 C C . GLU A 1 75 ? -5.679 -5.824 5.703 1.00 90.31 75 GLU A C 1
ATOM 599 O O . GLU A 1 75 ? -5.323 -5.980 4.536 1.00 90.31 75 GLU A O 1
ATOM 604 N N . SER A 1 76 ? -4.794 -5.732 6.703 1.00 89.88 76 SER A N 1
ATOM 605 C CA . SER A 1 76 ? -3.345 -5.882 6.508 1.00 89.88 76 SER A CA 1
ATOM 606 C C . SER A 1 76 ? -2.976 -7.281 6.010 1.00 89.88 76 SER A C 1
ATOM 608 O O . SER A 1 76 ? -2.129 -7.416 5.128 1.00 89.88 76 SER A O 1
ATOM 610 N N . ASP A 1 77 ? -3.620 -8.319 6.539 1.00 93.12 77 ASP A N 1
ATOM 611 C CA . ASP A 1 77 ? -3.395 -9.702 6.116 1.00 93.12 77 ASP A CA 1
ATOM 612 C C . ASP A 1 77 ? -3.884 -9.920 4.677 1.00 93.12 77 ASP A C 1
ATOM 614 O O . ASP A 1 77 ? -3.198 -10.551 3.872 1.00 93.12 77 ASP A O 1
ATOM 618 N N . ALA A 1 78 ? -5.023 -9.325 4.307 1.00 91.00 78 ALA A N 1
ATOM 619 C CA . ALA A 1 78 ? -5.528 -9.355 2.936 1.00 91.00 78 ALA A CA 1
ATOM 620 C C . ALA A 1 78 ? -4.594 -8.629 1.949 1.00 91.00 78 ALA A C 1
ATOM 622 O O . ALA A 1 78 ? -4.373 -9.103 0.832 1.00 91.00 78 ALA A O 1
ATOM 623 N N . ASP A 1 79 ? -4.021 -7.490 2.343 1.00 89.44 79 ASP A N 1
ATOM 624 C CA . ASP A 1 79 ? -3.015 -6.778 1.544 1.00 89.44 79 ASP A CA 1
ATOM 625 C C . ASP A 1 79 ? -1.735 -7.604 1.388 1.00 89.44 79 ASP A C 1
ATOM 627 O O . ASP A 1 79 ? -1.179 -7.697 0.290 1.00 89.44 79 ASP A O 1
ATOM 631 N N . HIS A 1 80 ? -1.293 -8.256 2.467 1.00 90.38 80 HIS A N 1
ATOM 632 C CA . HIS A 1 80 ? -0.138 -9.142 2.433 1.00 90.38 80 HIS A CA 1
ATOM 633 C C . HIS A 1 80 ? -0.363 -10.324 1.485 1.00 90.38 80 HIS A C 1
ATOM 635 O O . HIS A 1 80 ? 0.500 -10.613 0.655 1.00 90.38 80 HIS A O 1
ATOM 641 N N . GLN A 1 81 ? -1.536 -10.957 1.541 1.00 94.00 81 GLN A N 1
ATOM 642 C CA . GLN A 1 81 ? -1.867 -12.060 0.646 1.00 94.00 81 GLN A CA 1
ATOM 643 C C . GLN A 1 81 ? -1.893 -11.613 -0.820 1.00 94.00 81 GLN A C 1
ATOM 645 O O . GLN A 1 81 ? -1.305 -12.277 -1.670 1.00 94.00 81 GLN A O 1
ATOM 650 N N . ARG A 1 82 ? -2.478 -10.445 -1.121 1.00 91.25 82 ARG A N 1
ATOM 651 C CA . ARG A 1 82 ? -2.450 -9.869 -2.478 1.00 91.25 82 ARG A CA 1
ATOM 652 C C . ARG A 1 82 ? -1.029 -9.635 -2.988 1.00 91.25 82 ARG A C 1
ATOM 654 O O . ARG A 1 82 ? -0.754 -9.881 -4.163 1.00 91.25 82 ARG A O 1
ATOM 661 N N . LEU A 1 83 ? -0.121 -9.189 -2.119 1.00 90.81 83 LEU A N 1
ATOM 662 C CA . LEU A 1 83 ? 1.291 -9.024 -2.462 1.00 90.81 83 LEU A CA 1
ATOM 663 C C . LEU A 1 83 ? 1.969 -10.369 -2.759 1.00 90.81 83 LEU A C 1
ATOM 665 O O . LEU A 1 83 ? 2.724 -10.463 -3.726 1.00 90.81 83 LEU A O 1
ATOM 669 N N . LEU A 1 84 ? 1.720 -11.399 -1.946 1.00 93.50 84 LEU A N 1
ATOM 670 C CA . LEU A 1 84 ? 2.260 -12.740 -2.185 1.00 93.50 84 LEU A CA 1
ATOM 671 C C . LEU A 1 84 ? 1.747 -13.320 -3.509 1.00 93.50 84 LEU A C 1
ATOM 673 O O . LEU A 1 84 ? 2.541 -13.813 -4.308 1.00 93.50 84 LEU A O 1
ATOM 677 N N . ASP A 1 85 ? 0.451 -13.177 -3.782 1.00 93.69 85 ASP A N 1
ATOM 678 C CA . ASP A 1 85 ? -0.166 -13.626 -5.031 1.00 93.69 85 ASP A CA 1
ATOM 679 C C . ASP A 1 85 ? 0.401 -12.877 -6.247 1.00 93.69 85 ASP A C 1
ATOM 681 O O . ASP A 1 85 ? 0.610 -13.465 -7.310 1.00 93.69 85 ASP A O 1
ATOM 685 N N . PHE A 1 86 ? 0.667 -11.573 -6.118 1.00 92.69 86 PHE A N 1
ATOM 686 C CA . PHE A 1 86 ? 1.349 -10.807 -7.161 1.00 92.69 86 PHE A CA 1
ATOM 687 C C . PHE A 1 86 ? 2.760 -11.345 -7.420 1.00 92.69 86 PHE A C 1
ATOM 689 O O . PHE A 1 86 ? 3.082 -11.632 -8.571 1.00 92.69 86 PHE A O 1
ATOM 696 N N . LYS A 1 87 ? 3.569 -11.545 -6.372 1.00 92.06 87 LYS A N 1
ATOM 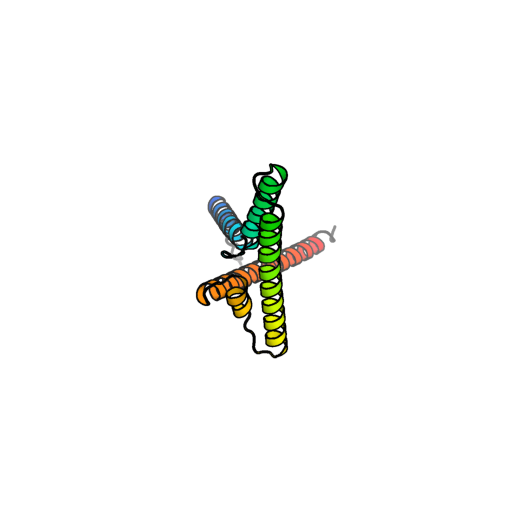697 C CA . LYS A 1 87 ? 4.940 -12.066 -6.504 1.00 92.06 87 LYS A CA 1
ATOM 698 C C . LYS A 1 87 ? 4.973 -13.443 -7.157 1.00 92.06 87 LYS A C 1
ATOM 700 O O . LYS A 1 87 ? 5.752 -13.660 -8.075 1.00 92.06 87 LYS A O 1
ATOM 705 N N . ALA A 1 88 ? 4.078 -14.344 -6.756 1.00 94.56 88 ALA A N 1
ATOM 706 C CA . ALA A 1 88 ? 3.982 -15.667 -7.364 1.00 94.56 88 ALA A CA 1
ATOM 707 C C . ALA A 1 88 ? 3.658 -15.587 -8.871 1.00 94.56 88 ALA A C 1
ATOM 709 O O . ALA A 1 88 ? 4.241 -16.311 -9.680 1.00 94.56 88 ALA A O 1
ATOM 710 N N . ARG A 1 89 ? 2.758 -14.679 -9.277 1.00 94.38 89 ARG A N 1
ATOM 711 C CA . ARG A 1 89 ? 2.455 -14.440 -10.700 1.00 94.38 89 ARG A CA 1
ATOM 712 C C . ARG A 1 89 ? 3.614 -13.783 -11.444 1.00 94.38 89 ARG A C 1
ATOM 714 O O . ARG A 1 89 ? 3.802 -14.071 -12.623 1.00 94.38 89 ARG A O 1
ATOM 721 N N . GLU A 1 90 ? 4.358 -12.897 -10.793 1.00 93.88 90 GLU A N 1
ATOM 722 C CA . GLU A 1 90 ? 5.545 -12.248 -11.356 1.00 93.88 90 GLU A CA 1
ATOM 723 C C . GLU A 1 90 ? 6.654 -13.268 -11.625 1.00 93.88 90 GLU A C 1
ATOM 725 O O . GLU A 1 90 ? 7.159 -13.333 -12.743 1.00 93.88 90 GLU A O 1
ATOM 730 N N . GLU A 1 91 ? 6.950 -14.138 -10.658 1.00 94.12 91 GLU A N 1
ATOM 731 C CA . GLU A 1 91 ? 7.923 -15.230 -10.800 1.00 94.12 91 GLU A CA 1
ATOM 732 C C . GLU A 1 91 ? 7.538 -16.210 -11.919 1.00 94.12 91 GLU A C 1
ATOM 734 O O . GLU A 1 91 ? 8.403 -16.710 -12.638 1.00 94.12 91 GLU A O 1
ATOM 739 N N . ALA A 1 92 ? 6.238 -16.440 -12.120 1.00 95.25 92 ALA A N 1
ATOM 740 C CA . ALA A 1 92 ? 5.713 -17.246 -13.221 1.00 95.25 92 ALA A CA 1
ATOM 741 C C . ALA A 1 92 ? 5.664 -16.507 -14.580 1.00 95.25 92 ALA A C 1
ATOM 743 O O . ALA A 1 92 ? 5.288 -17.104 -15.589 1.00 95.25 92 ALA A O 1
ATOM 744 N N . GLY A 1 93 ? 6.005 -15.214 -14.633 1.00 93.75 93 GLY A N 1
ATOM 745 C CA . GLY A 1 93 ? 5.945 -14.397 -15.853 1.00 93.75 93 GLY A CA 1
ATOM 746 C C . GLY A 1 93 ? 4.524 -14.041 -16.311 1.00 93.75 93 GLY A C 1
ATOM 747 O O . GLY A 1 93 ? 4.311 -13.688 -17.471 1.00 93.75 93 GLY A O 1
ATOM 748 N N . HIS A 1 94 ? 3.538 -14.150 -15.422 1.00 94.00 94 HIS A N 1
ATOM 749 C CA . HIS A 1 94 ? 2.127 -13.867 -15.696 1.00 94.00 94 HIS A CA 1
ATOM 750 C C . HIS A 1 94 ? 1.665 -12.500 -15.186 1.00 94.00 94 HIS A C 1
ATOM 752 O O . HIS A 1 94 ? 0.606 -12.030 -15.604 1.00 94.00 94 HIS A O 1
ATOM 758 N N . ALA A 1 95 ? 2.419 -11.865 -14.287 1.00 92.19 95 ALA A N 1
ATOM 759 C CA . ALA A 1 95 ? 2.086 -10.536 -13.791 1.00 92.19 95 ALA A CA 1
ATOM 760 C C . ALA A 1 95 ? 2.616 -9.442 -14.719 1.00 92.19 95 ALA A C 1
ATOM 762 O O . ALA A 1 95 ? 3.749 -9.496 -15.202 1.00 92.19 95 ALA A O 1
ATOM 763 N N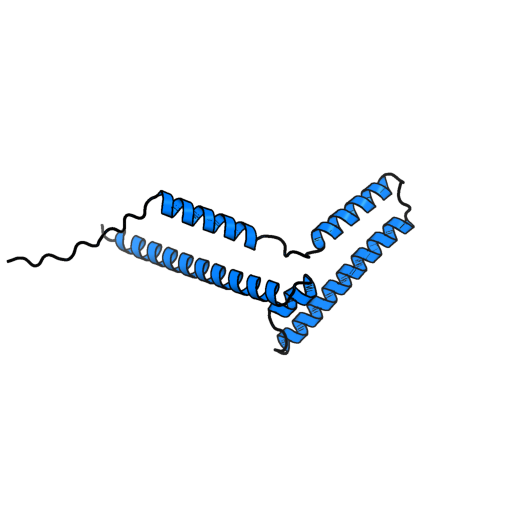 . LYS A 1 96 ? 1.806 -8.404 -14.917 1.00 91.81 96 LYS A N 1
ATOM 764 C CA . LYS A 1 96 ? 2.265 -7.130 -15.476 1.00 91.81 96 LYS A CA 1
ATOM 765 C C . LYS A 1 96 ? 2.543 -6.151 -14.335 1.00 91.81 96 LYS A C 1
ATOM 767 O O . LYS A 1 96 ? 1.822 -6.187 -13.339 1.00 91.81 96 LYS A O 1
ATOM 772 N N . PRO A 1 97 ? 3.485 -5.204 -14.493 1.00 85.19 97 PRO A N 1
ATOM 773 C CA . PRO A 1 97 ? 3.752 -4.190 -13.471 1.00 85.19 97 PRO A CA 1
ATOM 774 C C . PRO A 1 97 ? 2.498 -3.428 -13.010 1.00 85.19 97 PRO A C 1
ATOM 776 O O . PRO A 1 97 ? 2.344 -3.145 -11.826 1.00 85.19 97 PRO A O 1
ATOM 779 N N . ARG A 1 98 ? 1.551 -3.160 -13.921 1.00 90.62 98 ARG A N 1
ATOM 780 C CA . ARG A 1 98 ? 0.277 -2.497 -13.594 1.00 90.62 98 ARG A CA 1
ATOM 781 C C . ARG A 1 98 ? -0.625 -3.290 -12.649 1.00 90.62 98 ARG A C 1
ATOM 783 O O . ARG A 1 98 ? -1.381 -2.685 -11.896 1.00 90.62 98 ARG A O 1
ATOM 790 N N . ASP A 1 99 ? -0.540 -4.622 -12.658 1.00 90.06 99 ASP A N 1
ATOM 791 C CA . ASP A 1 99 ? -1.416 -5.483 -11.856 1.00 90.06 99 ASP A CA 1
ATOM 792 C C . ASP A 1 99 ? -1.200 -5.239 -10.361 1.00 90.06 99 ASP A C 1
ATOM 794 O O . ASP A 1 99 ? -2.128 -5.389 -9.565 1.00 90.06 99 ASP A O 1
ATOM 798 N N . PHE A 1 100 ? 0.018 -4.844 -9.975 1.00 88.88 100 PHE A N 1
ATOM 799 C CA . PHE A 1 100 ? 0.332 -4.441 -8.611 1.00 88.88 100 PHE A CA 1
ATOM 800 C C . PHE A 1 100 ? -0.510 -3.234 -8.193 1.00 88.88 100 PHE A C 1
ATOM 802 O O . PHE A 1 100 ? -1.201 -3.280 -7.180 1.00 88.88 100 PHE A O 1
ATOM 809 N N . PHE A 1 101 ? -0.527 -2.181 -9.009 1.00 89.12 101 PHE A N 1
ATOM 810 C CA . PHE A 1 101 ? -1.234 -0.948 -8.678 1.00 89.12 101 PHE A CA 1
ATOM 811 C C . PHE A 1 101 ? -2.753 -1.122 -8.670 1.00 89.12 101 PHE A C 1
ATOM 813 O O . PHE A 1 101 ? -3.429 -0.641 -7.761 1.00 89.12 101 PHE A O 1
ATOM 820 N N . VAL A 1 102 ? -3.285 -1.882 -9.628 1.00 90.00 102 VAL A N 1
ATOM 821 C CA . VAL A 1 102 ? -4.716 -2.208 -9.683 1.00 90.00 102 VAL A CA 1
ATOM 822 C C . VAL A 1 102 ? -5.136 -3.012 -8.449 1.00 90.00 102 VAL A C 1
ATOM 824 O O . VAL A 1 102 ? -6.124 -2.686 -7.797 1.00 90.00 102 VAL A O 1
ATOM 827 N N . SER A 1 103 ? -4.377 -4.052 -8.091 1.00 87.31 103 SER A N 1
ATOM 828 C CA . SER A 1 103 ? -4.751 -4.942 -6.983 1.00 87.31 103 SER A CA 1
ATOM 829 C C . SER A 1 103 ? -4.530 -4.333 -5.597 1.00 87.31 103 SER A C 1
ATOM 831 O O . SER A 1 103 ? -5.326 -4.594 -4.690 1.00 87.31 103 SER A O 1
ATOM 833 N N . TYR A 1 104 ? -3.471 -3.538 -5.432 1.00 83.69 104 TYR A N 1
ATOM 834 C CA . TYR A 1 104 ? -3.033 -3.025 -4.136 1.00 83.69 104 TYR A CA 1
ATOM 835 C C . TYR A 1 104 ? -3.581 -1.625 -3.830 1.00 83.69 104 TYR A C 1
ATOM 837 O O . TYR A 1 104 ? -3.972 -1.359 -2.696 1.00 83.69 104 TYR A O 1
ATOM 845 N N . TYR A 1 105 ? -3.672 -0.748 -4.835 1.00 84.44 105 TYR A N 1
ATOM 846 C CA . TYR A 1 105 ? -4.165 0.628 -4.673 1.00 84.44 105 TYR A CA 1
ATOM 847 C C . TYR A 1 105 ? -5.570 0.847 -5.246 1.00 84.44 105 TYR A C 1
ATOM 849 O O . TYR A 1 105 ? -6.146 1.917 -5.067 1.00 84.44 105 TYR A O 1
ATOM 857 N N . GLY A 1 106 ? -6.156 -0.162 -5.899 1.00 86.12 106 GLY A N 1
ATOM 858 C CA . GLY A 1 106 ? -7.497 -0.059 -6.479 1.00 86.12 106 GLY A CA 1
ATOM 859 C C . GLY A 1 106 ? -7.563 0.848 -7.707 1.00 86.12 106 GLY A C 1
ATOM 860 O O . GLY A 1 106 ? -8.639 1.340 -8.038 1.00 86.12 106 GLY A O 1
ATOM 861 N N . TRP A 1 107 ? -6.425 1.090 -8.358 1.00 89.31 107 TRP A N 1
ATOM 862 C CA . TRP A 1 107 ? -6.352 1.898 -9.570 1.00 89.31 107 TRP A CA 1
ATOM 863 C C . TRP A 1 107 ? -7.063 1.230 -10.738 1.00 89.31 107 TRP A C 1
ATOM 865 O O . TRP A 1 107 ? -7.152 0.004 -10.835 1.00 89.31 107 TRP A O 1
ATOM 875 N N . THR A 1 108 ? -7.512 2.047 -11.678 1.00 90.38 108 THR A N 1
ATOM 876 C CA . THR A 1 108 ? -7.828 1.578 -13.023 1.00 90.38 108 THR A CA 1
ATOM 877 C C . THR A 1 108 ? -6.544 1.185 -13.761 1.00 90.38 108 THR A C 1
ATOM 879 O O . THR A 1 108 ? -5.449 1.661 -13.453 1.00 90.38 108 THR A O 1
ATOM 882 N N . GLU A 1 109 ? -6.662 0.336 -14.788 1.00 92.00 109 GLU A N 1
ATOM 883 C CA . GLU A 1 109 ? -5.505 0.007 -15.636 1.00 92.00 109 GLU A CA 1
ATOM 884 C C . GLU A 1 109 ? -4.898 1.260 -16.289 1.00 92.00 109 GLU A C 1
ATOM 886 O O . GLU A 1 109 ? -3.682 1.340 -16.435 1.00 92.00 109 GLU A O 1
ATOM 891 N N . ALA A 1 110 ? -5.731 2.247 -16.640 1.00 89.88 110 ALA A N 1
ATOM 892 C CA . ALA A 1 110 ? -5.289 3.490 -17.268 1.00 89.88 110 ALA A CA 1
ATOM 893 C C . ALA A 1 110 ? -4.421 4.340 -16.328 1.00 89.88 110 ALA A C 1
ATOM 895 O O . ALA A 1 110 ? -3.347 4.776 -16.735 1.00 89.88 110 ALA A O 1
ATOM 896 N N . GLU A 1 111 ? -4.850 4.519 -15.075 1.00 88.12 111 GLU A N 1
ATOM 897 C CA . GLU A 1 111 ? -4.082 5.251 -14.056 1.00 88.12 111 GLU A CA 1
ATOM 898 C C . GLU A 1 111 ? -2.742 4.561 -13.768 1.00 88.12 111 GLU A C 1
ATOM 900 O O . GLU A 1 111 ? -1.700 5.212 -13.689 1.00 88.12 111 GLU A O 1
ATOM 905 N N . ALA A 1 112 ? -2.745 3.227 -13.682 1.00 88.62 112 ALA A N 1
ATOM 906 C CA . ALA A 1 112 ? -1.524 2.451 -13.488 1.00 88.62 112 ALA A CA 1
ATOM 907 C C . ALA A 1 112 ? -0.552 2.578 -14.664 1.00 88.62 112 ALA A C 1
ATOM 909 O O . ALA A 1 112 ? 0.642 2.797 -14.455 1.00 88.62 112 ALA A O 1
ATOM 910 N N . ASP A 1 113 ? -1.046 2.473 -15.897 1.00 90.00 113 ASP A N 1
ATOM 911 C CA . ASP A 1 113 ? -0.209 2.588 -17.091 1.00 90.00 113 ASP A CA 1
ATOM 912 C C . ASP A 1 113 ? 0.341 4.014 -17.279 1.00 90.00 113 ASP A C 1
ATOM 914 O O . ASP A 1 113 ? 1.478 4.174 -17.735 1.00 90.00 113 ASP A O 1
ATOM 918 N N . GLU A 1 114 ? -0.427 5.048 -16.926 1.00 88.25 114 GLU A N 1
ATOM 919 C CA . GLU A 1 114 ? 0.034 6.440 -16.926 1.00 88.25 114 GLU A CA 1
ATOM 920 C C . GLU A 1 114 ? 1.166 6.641 -15.916 1.00 88.25 114 GLU A C 1
ATOM 922 O O . GLU A 1 114 ? 2.261 7.055 -16.301 1.00 88.25 114 GLU A O 1
ATOM 927 N N . TYR A 1 115 ? 0.956 6.231 -14.665 1.00 84.38 115 TYR A N 1
ATOM 928 C CA . TYR A 1 115 ? 1.961 6.341 -13.610 1.00 84.38 115 TYR A CA 1
ATOM 929 C C . TYR A 1 115 ? 3.260 5.598 -13.951 1.00 84.38 115 TYR A C 1
ATOM 931 O O . TYR A 1 115 ? 4.358 6.136 -13.797 1.00 84.38 115 TYR A O 1
ATOM 939 N N . ILE A 1 116 ? 3.157 4.370 -14.472 1.00 86.25 116 ILE A N 1
ATOM 940 C CA . ILE A 1 116 ? 4.327 3.589 -14.898 1.00 86.25 116 ILE A CA 1
ATOM 941 C C . ILE A 1 116 ? 5.087 4.327 -16.005 1.00 86.25 116 ILE A C 1
ATOM 943 O O . ILE A 1 116 ? 6.319 4.386 -15.984 1.00 86.25 116 ILE A O 1
ATOM 947 N N . ARG A 1 117 ? 4.375 4.912 -16.973 1.00 86.38 117 ARG A N 1
ATOM 948 C CA . ARG A 1 117 ? 4.994 5.650 -18.079 1.00 86.38 117 ARG A CA 1
ATOM 949 C C . ARG A 1 117 ? 5.720 6.897 -17.588 1.00 86.38 117 ARG A C 1
ATOM 951 O O . ARG A 1 117 ? 6.852 7.131 -18.015 1.00 86.38 117 ARG A O 1
ATOM 958 N N . GLU A 1 118 ? 5.101 7.671 -16.703 1.00 83.75 118 GLU A N 1
ATOM 959 C CA . GLU A 1 118 ? 5.718 8.855 -16.098 1.00 83.75 118 GLU A CA 1
ATOM 960 C C . GLU A 1 118 ? 6.958 8.484 -15.278 1.00 83.75 118 GLU A C 1
ATOM 962 O O . GLU A 1 118 ? 8.020 9.084 -15.459 1.00 83.75 118 GLU A O 1
ATOM 967 N N . GLY A 1 119 ? 6.869 7.426 -14.467 1.00 79.56 119 GLY A N 1
ATOM 968 C CA . GLY A 1 119 ? 7.995 6.916 -13.686 1.00 79.56 119 GLY A CA 1
ATOM 969 C C . GLY A 1 119 ? 9.180 6.482 -14.555 1.00 79.56 119 GLY A C 1
ATOM 970 O O . GLY A 1 119 ? 10.326 6.815 -14.250 1.00 79.56 119 GLY A O 1
ATOM 971 N N . ILE A 1 120 ? 8.927 5.799 -15.680 1.00 82.69 120 ILE A N 1
ATOM 972 C CA . ILE A 1 120 ? 9.977 5.416 -16.642 1.00 82.69 120 ILE A CA 1
ATOM 973 C C . ILE A 1 120 ? 10.624 6.657 -17.270 1.00 82.69 120 ILE A C 1
ATOM 975 O O . ILE A 1 120 ? 11.850 6.723 -17.386 1.00 82.69 120 ILE A O 1
ATOM 979 N N . GLN A 1 121 ? 9.828 7.649 -17.677 1.00 80.31 121 GLN A N 1
ATOM 980 C CA . GLN A 1 121 ? 10.359 8.884 -18.259 1.00 80.31 121 GLN A CA 1
ATOM 981 C C . GLN A 1 121 ? 11.258 9.631 -17.272 1.00 80.31 121 GLN A C 1
ATOM 983 O O . GLN A 1 121 ? 12.346 10.075 -17.648 1.00 80.31 121 GLN A O 1
ATOM 988 N N . GLU A 1 122 ? 10.845 9.728 -16.009 1.00 77.62 122 GLU A N 1
ATOM 989 C CA . GLU A 1 122 ? 11.641 10.399 -14.988 1.00 77.62 122 GLU A CA 1
ATOM 990 C C . GLU A 1 122 ? 12.921 9.624 -14.655 1.00 77.62 122 GLU A C 1
ATOM 992 O O . GLU A 1 122 ? 14.001 10.217 -14.553 1.00 77.62 122 GLU A O 1
ATOM 997 N N . TYR A 1 123 ? 12.827 8.297 -14.536 1.00 76.88 123 TYR A N 1
ATOM 998 C CA . TYR A 1 123 ? 13.988 7.438 -14.321 1.00 76.88 123 TYR A CA 1
ATOM 999 C C . TYR A 1 123 ? 15.039 7.651 -15.419 1.00 76.88 123 TYR A C 1
ATOM 1001 O O . TYR A 1 123 ? 16.203 7.923 -15.117 1.00 76.88 123 TYR A O 1
ATOM 1009 N N . ASN A 1 124 ? 14.611 7.629 -16.683 1.00 78.81 124 ASN A N 1
ATOM 1010 C CA . ASN A 1 124 ? 15.487 7.846 -17.834 1.00 78.81 124 ASN A CA 1
ATOM 1011 C C . ASN A 1 124 ? 16.098 9.255 -17.835 1.00 78.81 124 ASN A C 1
ATOM 1013 O O . ASN A 1 124 ? 17.285 9.425 -18.120 1.00 78.81 124 ASN A O 1
ATOM 1017 N N . ALA A 1 125 ? 15.314 10.281 -17.489 1.00 76.19 125 ALA A N 1
ATOM 1018 C CA . ALA A 1 125 ? 15.813 11.650 -17.381 1.00 76.19 125 ALA A CA 1
ATOM 1019 C C . ALA A 1 125 ? 16.875 11.785 -16.277 1.00 76.19 125 ALA A C 1
ATOM 1021 O O . ALA A 1 125 ? 17.897 12.453 -16.470 1.00 76.19 125 ALA A O 1
ATOM 1022 N N . ARG A 1 126 ? 16.672 11.120 -15.132 1.00 77.56 126 ARG A N 1
ATOM 1023 C CA . ARG A 1 126 ? 17.647 11.073 -14.038 1.00 77.56 126 ARG A CA 1
ATOM 1024 C C . ARG A 1 126 ? 18.934 10.385 -14.476 1.00 77.56 126 ARG A C 1
ATOM 1026 O O . ARG A 1 126 ? 20.004 10.958 -14.288 1.00 77.56 126 ARG A O 1
ATOM 1033 N N . GLU A 1 127 ? 18.837 9.216 -15.101 1.00 79.94 127 GLU A N 1
ATOM 1034 C CA . GLU A 1 127 ? 20.003 8.469 -15.578 1.00 79.94 127 GLU A CA 1
ATOM 1035 C C . GLU A 1 127 ? 20.809 9.274 -16.611 1.00 79.94 127 GLU A C 1
ATOM 1037 O O . GLU A 1 127 ? 22.032 9.394 -16.502 1.00 79.94 127 GLU A O 1
ATOM 1042 N N . ALA A 1 128 ? 20.131 9.928 -17.559 1.00 80.56 128 ALA A N 1
ATOM 1043 C CA . ALA A 1 128 ? 20.779 10.797 -18.539 1.00 80.56 128 ALA A CA 1
ATOM 1044 C C . ALA A 1 128 ? 21.498 11.988 -17.880 1.00 80.56 128 ALA A C 1
ATOM 1046 O O . ALA A 1 128 ? 22.603 12.359 -18.288 1.00 80.56 128 ALA A O 1
ATOM 1047 N N . ASN A 1 129 ? 20.898 12.589 -16.851 1.00 79.00 129 ASN A N 1
ATOM 1048 C CA . ASN A 1 129 ? 21.513 13.687 -16.108 1.00 79.00 129 ASN A CA 1
ATOM 1049 C C . ASN A 1 129 ? 22.727 13.224 -15.291 1.00 79.00 129 ASN A C 1
ATOM 1051 O O . ASN A 1 129 ? 23.755 13.905 -15.297 1.00 79.00 129 ASN A O 1
ATOM 1055 N N . GLU A 1 130 ? 22.657 12.055 -14.652 1.00 77.12 130 GLU A N 1
ATOM 1056 C CA . GLU A 1 130 ? 23.801 11.459 -13.957 1.00 77.12 130 GLU A CA 1
ATOM 1057 C C . GLU A 1 130 ? 24.948 11.137 -14.916 1.00 77.12 130 GLU A C 1
ATOM 1059 O O . GLU A 1 130 ? 26.102 11.460 -14.625 1.00 77.12 130 GLU A O 1
ATOM 1064 N N . ALA A 1 131 ? 24.649 10.560 -16.083 1.00 81.00 131 ALA A N 1
ATOM 1065 C CA . ALA A 1 131 ? 25.647 10.274 -17.106 1.00 81.00 131 ALA A CA 1
ATOM 1066 C C . ALA A 1 131 ? 26.364 11.558 -17.558 1.00 81.00 131 ALA A C 1
ATOM 1068 O O . ALA A 1 131 ? 27.595 11.615 -17.545 1.00 81.00 131 ALA A O 1
ATOM 1069 N N . ARG A 1 132 ? 25.613 12.629 -17.854 1.00 77.44 132 ARG A N 1
ATOM 1070 C CA . ARG A 1 132 ? 26.175 13.944 -18.219 1.00 77.44 132 ARG A CA 1
ATOM 1071 C C . ARG A 1 132 ? 27.037 14.539 -17.106 1.00 77.44 132 ARG A C 1
ATOM 1073 O O . ARG A 1 132 ? 28.115 15.067 -17.388 1.00 77.44 132 ARG A O 1
ATOM 1080 N N . ALA A 1 133 ? 26.596 14.444 -15.851 1.00 69.12 133 ALA A N 1
ATOM 1081 C CA . ALA A 1 133 ? 27.363 14.918 -14.702 1.00 69.12 133 ALA A CA 1
ATOM 1082 C C . ALA A 1 133 ? 28.697 14.164 -14.566 1.00 69.12 133 ALA A C 1
ATOM 1084 O O . ALA A 1 133 ? 29.745 14.794 -14.412 1.00 69.12 133 ALA A O 1
ATOM 1085 N N . ARG A 1 134 ? 28.685 12.831 -14.718 1.00 71.88 134 ARG A N 1
ATOM 1086 C CA . ARG A 1 134 ? 29.903 12.001 -14.711 1.00 71.88 134 ARG A CA 1
ATOM 1087 C C . ARG A 1 134 ? 30.854 12.386 -15.846 1.00 71.88 134 ARG A C 1
ATOM 1089 O O . ARG A 1 134 ? 32.048 12.561 -15.605 1.00 71.88 134 ARG A O 1
ATOM 1096 N N . THR A 1 135 ? 30.351 12.588 -17.066 1.00 69.62 135 THR A N 1
ATOM 1097 C CA . THR A 1 135 ? 31.181 13.013 -18.206 1.00 69.62 135 THR A CA 1
ATOM 1098 C C . THR A 1 135 ? 31.798 14.397 -17.988 1.00 69.62 135 THR A C 1
ATOM 1100 O O . THR A 1 135 ? 32.982 14.580 -18.271 1.00 69.62 135 THR A O 1
ATOM 1103 N N . ARG A 1 136 ? 31.049 15.354 -17.421 1.00 60.59 136 ARG A N 1
ATOM 1104 C CA . ARG A 1 136 ? 31.556 16.700 -17.095 1.00 60.59 136 ARG A CA 1
ATOM 1105 C C . ARG A 1 136 ? 32.667 16.658 -16.037 1.00 60.59 136 ARG A C 1
ATOM 1107 O O . ARG A 1 136 ? 33.675 17.342 -16.192 1.00 60.59 136 ARG A O 1
ATOM 1114 N N . ILE A 1 137 ? 32.528 15.827 -15.000 1.00 63.75 137 ILE A N 1
ATOM 1115 C CA . ILE A 1 137 ? 33.577 15.624 -13.983 1.00 63.75 137 ILE A CA 1
ATOM 1116 C C . ILE A 1 137 ? 34.854 15.063 -14.628 1.00 63.75 137 ILE A C 1
ATOM 1118 O O . ILE A 1 137 ? 35.951 15.567 -14.380 1.00 63.75 137 ILE A O 1
ATOM 1122 N N . LEU A 1 138 ? 34.717 14.071 -15.513 1.00 61.31 138 LEU A N 1
ATOM 1123 C CA . LEU A 1 138 ? 35.852 13.474 -16.221 1.00 61.31 138 LEU A CA 1
ATOM 1124 C C . LEU A 1 138 ? 36.548 14.472 -17.162 1.00 61.31 138 LEU A C 1
ATOM 1126 O O . LEU A 1 138 ? 37.778 14.518 -17.194 1.00 61.31 138 LEU A O 1
ATOM 1130 N N . GLN A 1 139 ? 35.797 15.307 -17.884 1.00 59.34 139 GLN A N 1
ATOM 1131 C CA . GLN A 1 139 ? 36.360 16.346 -18.758 1.00 59.34 139 GLN A CA 1
ATOM 1132 C C . GLN A 1 139 ? 37.111 17.434 -17.975 1.00 59.34 139 GLN A C 1
ATOM 1134 O O . GLN A 1 139 ? 38.220 17.805 -18.367 1.00 59.34 139 GLN A O 1
ATOM 1139 N N . ASN A 1 140 ? 36.567 17.879 -16.837 1.00 54.97 140 ASN A N 1
ATOM 1140 C CA . ASN A 1 140 ? 37.214 18.875 -15.979 1.00 54.97 140 ASN A CA 1
ATOM 1141 C C . ASN A 1 140 ? 38.487 18.328 -15.310 1.00 54.97 140 ASN A C 1
ATOM 1143 O O . ASN A 1 140 ? 39.480 19.042 -15.221 1.00 54.97 140 ASN A O 1
ATOM 1147 N N . SER A 1 141 ? 38.502 17.047 -14.920 1.00 56.28 141 SER A N 1
ATOM 1148 C CA . SER A 1 141 ? 39.689 16.391 -14.338 1.00 56.28 141 SER A CA 1
ATOM 1149 C C . SER A 1 141 ? 40.855 16.207 -15.320 1.00 56.28 141 SER A C 1
ATOM 1151 O O . SER A 1 141 ? 42.007 16.091 -14.905 1.00 56.28 141 SER A O 1
ATOM 1153 N N . ARG A 1 142 ? 40.574 16.189 -16.631 1.00 54.12 142 ARG A N 1
ATOM 1154 C CA . ARG A 1 142 ? 41.604 16.134 -17.681 1.00 54.12 142 ARG A CA 1
ATOM 1155 C C . ARG A 1 142 ? 42.194 17.511 -17.992 1.00 54.12 142 ARG A C 1
ATOM 1157 O O . ARG A 1 142 ? 43.342 17.572 -18.411 1.00 54.12 142 ARG A O 1
ATOM 1164 N N . HIS A 1 143 ? 41.448 18.591 -17.759 1.00 52.44 143 HIS A N 1
ATOM 1165 C CA . HIS A 1 143 ? 41.923 19.963 -17.979 1.00 52.44 143 HIS A CA 1
ATOM 1166 C C . HIS A 1 143 ? 42.780 20.515 -16.830 1.00 52.44 143 HIS A C 1
ATOM 1168 O O . HIS A 1 143 ? 43.566 21.426 -17.053 1.00 52.44 143 HIS A O 1
ATOM 1174 N N . THR A 1 144 ? 42.686 19.966 -15.617 1.00 51.81 144 THR A N 1
ATOM 1175 C CA . THR A 1 144 ? 43.450 20.442 -14.445 1.00 51.81 144 THR A CA 1
ATOM 1176 C C . THR A 1 144 ? 44.789 19.737 -14.221 1.00 51.81 144 THR A C 1
ATOM 1178 O O . THR A 1 144 ? 45.484 20.055 -13.263 1.00 51.81 144 THR A O 1
ATOM 1181 N N . ARG A 1 145 ? 45.184 18.789 -15.083 1.00 47.88 145 ARG A N 1
ATOM 1182 C CA . ARG A 1 145 ? 46.427 18.005 -14.927 1.00 47.88 145 ARG A CA 1
ATOM 1183 C C . ARG A 1 145 ? 47.555 18.412 -15.882 1.00 47.88 145 ARG A C 1
ATOM 1185 O O . ARG A 1 145 ? 48.499 17.651 -16.068 1.00 47.88 145 ARG A O 1
ATOM 1192 N N . GLY A 1 146 ? 47.435 19.588 -16.490 1.00 50.41 146 GLY A N 1
ATOM 1193 C CA . GLY A 1 146 ? 48.438 20.172 -17.374 1.00 50.41 146 GLY A CA 1
ATOM 1194 C C . GLY A 1 146 ? 48.762 21.606 -16.978 1.00 50.41 146 GLY A C 1
ATOM 1195 O O . GLY A 1 146 ? 48.447 22.506 -17.741 1.00 50.41 146 GLY A O 1
ATOM 1196 N N . HIS A 1 147 ? 49.347 21.799 -15.795 1.00 39.56 147 HIS A N 1
ATOM 1197 C CA . HIS A 1 147 ? 50.204 22.938 -15.456 1.00 39.56 147 HIS A CA 1
ATOM 1198 C C . HIS A 1 147 ? 51.201 22.508 -14.384 1.00 39.56 147 HIS A C 1
ATOM 1200 O O . HIS A 1 147 ? 50.761 21.850 -13.413 1.00 39.56 147 HIS A O 1
#